Protein AF-J4TBI0-F1 (afdb_monomer_lite)

Foldseek 3Di:
DDPVVVVVVVVVVVVVVVVVVVVVVVVVVVVVVVVVVVVVVLVVLLVVLLVCCVVVVDPLCVSCVVSVHDSVVSVVVNVVVD

Structure (mmCIF, N/CA/C/O backbone):
data_AF-J4TBI0-F1
#
_entry.id   AF-J4TBI0-F1
#
loop_
_atom_site.group_PDB
_atom_site.id
_atom_site.type_symbol
_atom_site.label_atom_id
_atom_site.label_alt_id
_atom_site.label_comp_id
_atom_site.label_asym_id
_atom_site.label_entity_id
_atom_site.label_seq_id
_atom_site.pdbx_PDB_ins_code
_atom_site.Cartn_x
_atom_site.Cartn_y
_atom_site.Cartn_z
_atom_site.occupancy
_atom_site.B_iso_or_equiv
_atom_site.auth_seq_id
_atom_site.auth_comp_id
_atom_site.auth_asym_id
_atom_site.auth_atom_id
_atom_site.pdbx_PDB_model_num
ATOM 1 N N . MET A 1 1 ? 40.113 -13.252 -36.149 1.00 61.91 1 MET A N 1
ATOM 2 C CA . MET A 1 1 ? 38.685 -12.957 -36.392 1.00 61.91 1 MET A CA 1
ATOM 3 C C . MET A 1 1 ? 38.630 -12.135 -37.670 1.00 61.91 1 MET A C 1
ATOM 5 O O . MET A 1 1 ? 39.275 -11.094 -37.694 1.00 61.91 1 MET A O 1
ATOM 9 N N . THR A 1 2 ? 38.023 -12.652 -38.741 1.00 85.38 2 THR A N 1
ATOM 10 C CA . THR A 1 2 ? 37.893 -11.931 -40.023 1.00 85.38 2 THR A CA 1
ATOM 11 C C . THR A 1 2 ? 37.008 -10.697 -39.841 1.00 85.38 2 THR A C 1
ATOM 13 O O . THR A 1 2 ? 36.210 -10.661 -38.904 1.00 85.38 2 THR A O 1
ATOM 16 N N . ASP A 1 3 ? 37.131 -9.694 -40.710 1.00 86.69 3 ASP A N 1
ATOM 17 C CA . ASP A 1 3 ? 36.339 -8.460 -40.588 1.00 86.69 3 ASP A CA 1
ATOM 18 C C . ASP A 1 3 ? 34.829 -8.736 -40.676 1.00 86.69 3 ASP A C 1
ATOM 20 O O . ASP A 1 3 ? 34.073 -8.260 -39.835 1.00 86.69 3 ASP A O 1
ATOM 24 N N . ALA A 1 4 ? 34.417 -9.673 -41.536 1.00 83.94 4 ALA A N 1
ATOM 25 C CA . ALA A 1 4 ? 33.036 -10.164 -41.596 1.00 83.94 4 ALA A CA 1
ATOM 26 C C . ALA A 1 4 ? 32.538 -10.791 -40.274 1.00 83.94 4 ALA A C 1
ATOM 28 O O . ALA A 1 4 ? 31.364 -10.693 -39.927 1.00 83.94 4 ALA A O 1
ATOM 29 N N . MET A 1 5 ? 33.423 -11.438 -39.508 1.00 85.81 5 MET A N 1
ATOM 30 C CA . MET A 1 5 ? 33.056 -12.053 -38.228 1.00 85.81 5 MET A CA 1
ATOM 31 C C . MET A 1 5 ? 32.922 -11.009 -37.107 1.00 85.81 5 MET A C 1
ATOM 33 O O . MET A 1 5 ? 32.124 -11.201 -36.192 1.00 85.81 5 MET A O 1
ATOM 37 N N . LYS A 1 6 ? 33.676 -9.901 -37.177 1.00 87.50 6 LYS A N 1
ATOM 38 C CA . LYS A 1 6 ? 33.520 -8.764 -36.252 1.00 87.50 6 LYS A CA 1
ATOM 39 C C . LYS A 1 6 ? 32.205 -8.030 -36.503 1.00 87.50 6 LYS A C 1
ATOM 41 O O . LYS A 1 6 ? 31.473 -7.783 -35.553 1.00 87.50 6 LYS A O 1
ATOM 46 N N . GLU A 1 7 ? 31.876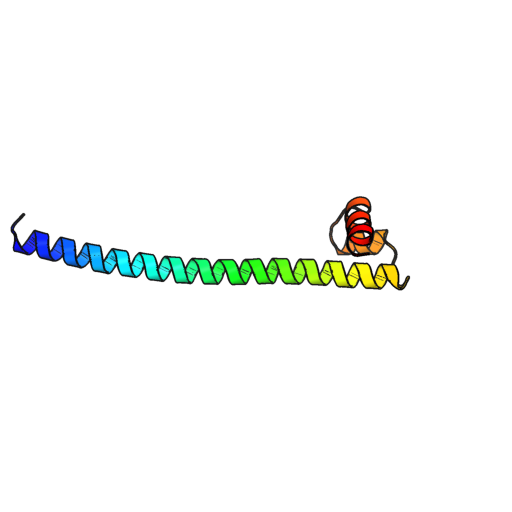 -7.771 -37.768 1.00 86.94 7 GLU A N 1
ATOM 47 C CA . GLU A 1 7 ? 30.612 -7.128 -38.151 1.00 86.94 7 GLU A CA 1
ATOM 48 C C . GLU A 1 7 ? 29.398 -7.929 -37.664 1.00 86.94 7 GLU A C 1
ATOM 50 O O . GLU A 1 7 ? 28.483 -7.369 -37.061 1.00 86.94 7 GLU A O 1
ATOM 55 N N . LEU A 1 8 ? 29.417 -9.256 -37.836 1.00 86.50 8 LEU A N 1
ATOM 56 C CA . LEU A 1 8 ? 28.344 -10.125 -37.348 1.00 86.50 8 LEU A CA 1
ATOM 57 C C . LEU A 1 8 ? 28.201 -10.080 -35.817 1.00 86.50 8 LEU A C 1
ATOM 59 O O . LEU A 1 8 ? 27.084 -10.083 -35.296 1.00 86.50 8 LEU A O 1
ATOM 63 N N . TYR A 1 9 ? 29.321 -10.029 -35.091 1.00 86.69 9 TYR A N 1
ATOM 64 C CA . TYR A 1 9 ? 29.31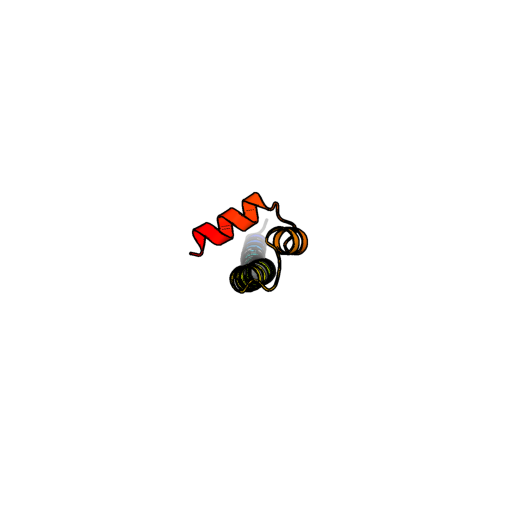4 -9.920 -33.633 1.00 86.69 9 TYR A CA 1
ATOM 65 C C . TYR A 1 9 ? 28.739 -8.582 -33.155 1.00 86.69 9 TYR A C 1
ATOM 67 O O . TYR A 1 9 ? 27.936 -8.565 -32.222 1.00 86.69 9 TYR A O 1
ATOM 75 N N . ASP A 1 10 ? 29.109 -7.474 -33.798 1.00 87.38 10 ASP A N 1
ATOM 76 C CA . ASP A 1 10 ? 28.622 -6.144 -33.432 1.00 87.38 10 ASP A CA 1
ATOM 77 C C . ASP A 1 10 ? 27.118 -5.996 -33.704 1.00 87.38 10 ASP A C 1
ATOM 79 O O . ASP A 1 10 ? 26.393 -5.501 -32.838 1.00 87.38 10 ASP A O 1
ATOM 83 N N . ILE A 1 11 ? 26.622 -6.526 -34.831 1.00 86.25 11 ILE A N 1
ATOM 84 C CA . ILE A 1 11 ? 25.180 -6.589 -35.132 1.00 86.25 11 ILE A CA 1
ATOM 85 C C . ILE A 1 11 ? 24.443 -7.377 -34.045 1.00 86.25 11 ILE A C 1
ATOM 87 O O . ILE A 1 11 ? 23.488 -6.879 -33.449 1.00 86.25 11 ILE A O 1
ATOM 91 N N . PHE A 1 12 ? 24.915 -8.587 -33.730 1.00 86.38 12 PHE A N 1
ATOM 92 C CA . PHE A 1 12 ? 24.280 -9.427 -32.715 1.00 86.38 12 PHE A CA 1
ATOM 93 C C . PHE A 1 12 ? 24.287 -8.769 -31.327 1.00 86.38 12 PHE A C 1
ATOM 95 O O . PHE A 1 12 ? 23.321 -8.882 -30.564 1.00 86.38 12 PHE A O 1
ATOM 102 N N . LYS A 1 13 ? 25.373 -8.070 -30.983 1.00 86.94 13 LYS A N 1
ATOM 103 C CA . LYS A 1 13 ? 25.524 -7.360 -29.711 1.00 86.94 13 LYS A CA 1
ATOM 104 C C . LYS A 1 13 ? 24.563 -6.176 -29.599 1.00 86.94 13 LYS A C 1
ATOM 106 O O . LYS A 1 13 ? 23.955 -6.012 -28.539 1.00 86.94 13 LYS A O 1
ATOM 111 N N . GLU A 1 14 ? 24.408 -5.382 -30.655 1.00 84.19 14 GLU A N 1
ATOM 112 C CA . GLU A 1 14 ? 23.458 -4.262 -30.688 1.00 84.19 14 GLU A CA 1
ATOM 113 C C . GLU A 1 14 ? 22.005 -4.760 -30.622 1.00 84.19 14 GLU A C 1
ATOM 115 O O . GLU A 1 14 ? 21.250 -4.330 -29.747 1.00 84.19 14 GLU A O 1
ATOM 120 N N . GLU A 1 15 ? 21.628 -5.754 -31.434 1.00 83.44 15 GLU A N 1
ATOM 121 C CA . GLU A 1 15 ? 20.279 -6.344 -31.394 1.00 83.44 15 GLU A CA 1
ATOM 122 C C . GLU A 1 15 ? 19.948 -6.945 -30.022 1.00 83.44 15 GLU A C 1
ATOM 124 O O . GLU A 1 15 ? 18.844 -6.768 -29.490 1.00 83.44 15 GLU A O 1
ATOM 129 N N . SER A 1 16 ? 20.922 -7.628 -29.414 1.00 86.50 16 SER A N 1
ATOM 130 C CA . SER A 1 16 ? 20.782 -8.161 -28.062 1.00 86.50 16 SER A CA 1
ATOM 131 C C . SER A 1 16 ? 20.545 -7.028 -27.066 1.00 86.50 16 SER A C 1
ATOM 133 O O . SER A 1 16 ? 19.574 -7.071 -26.311 1.00 86.50 16 SER A O 1
ATOM 135 N N . LYS A 1 17 ? 21.381 -5.986 -27.072 1.00 90.00 17 LYS A N 1
ATOM 136 C CA . LYS A 1 17 ? 21.271 -4.849 -26.147 1.00 90.00 17 LYS A CA 1
ATOM 137 C C . LYS A 1 17 ? 19.898 -4.178 -26.222 1.00 90.00 17 LYS A C 1
ATOM 139 O O . LYS A 1 17 ? 19.285 -3.930 -25.182 1.00 90.00 17 LYS A O 1
ATOM 144 N N . ASP A 1 18 ? 19.379 -3.957 -27.424 1.00 91.06 18 ASP A N 1
ATOM 145 C CA . ASP A 1 18 ? 18.049 -3.381 -27.625 1.00 91.06 18 ASP A CA 1
ATOM 146 C C . ASP A 1 18 ? 16.933 -4.264 -27.068 1.00 91.06 18 ASP A C 1
ATOM 148 O O . ASP A 1 18 ? 15.994 -3.766 -26.431 1.00 91.06 18 ASP A O 1
ATOM 152 N N . LYS A 1 19 ? 17.034 -5.580 -27.274 1.00 92.81 19 LYS A N 1
ATOM 153 C CA . LYS A 1 19 ? 16.085 -6.544 -26.715 1.00 92.81 19 LYS A CA 1
ATOM 154 C C . LYS A 1 1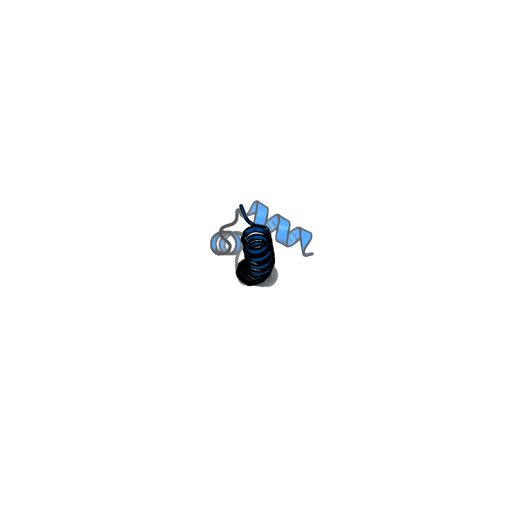9 ? 16.109 -6.517 -25.187 1.00 92.81 19 LYS A C 1
ATOM 156 O O . LYS A 1 19 ? 15.051 -6.367 -24.576 1.00 92.81 19 LYS A O 1
ATOM 161 N N . TRP A 1 20 ? 17.294 -6.560 -24.580 1.00 92.56 20 TRP A N 1
ATOM 162 C CA . TRP A 1 20 ? 17.467 -6.494 -23.125 1.00 92.56 20 TRP A CA 1
ATOM 163 C C . TRP A 1 20 ? 16.909 -5.193 -22.532 1.00 92.56 20 TRP A C 1
ATOM 165 O O . TRP A 1 20 ? 16.212 -5.228 -21.519 1.00 92.56 20 TRP A O 1
ATOM 175 N N . ILE A 1 21 ? 17.129 -4.042 -23.179 1.00 94.75 21 ILE A N 1
ATOM 176 C CA . ILE A 1 21 ? 16.573 -2.756 -22.723 1.00 94.75 21 ILE A CA 1
ATOM 177 C C . ILE A 1 21 ? 15.040 -2.760 -22.795 1.00 94.75 21 ILE A C 1
ATOM 179 O O . ILE A 1 21 ? 14.372 -2.282 -21.872 1.00 94.75 21 ILE A O 1
ATOM 183 N N . LYS A 1 22 ? 14.460 -3.283 -23.882 1.00 95.06 22 LYS A N 1
ATOM 184 C CA . LYS A 1 22 ? 13.000 -3.374 -24.045 1.00 95.06 22 LYS A CA 1
ATOM 185 C C . LYS A 1 22 ? 12.376 -4.300 -23.002 1.00 95.06 22 LYS A C 1
ATOM 187 O O . LYS A 1 22 ? 11.370 -3.930 -22.395 1.00 95.06 22 LYS A O 1
ATOM 192 N N . GLU A 1 23 ? 12.975 -5.465 -22.774 1.00 95.81 23 GLU A N 1
ATOM 193 C CA . GLU A 1 23 ? 12.520 -6.424 -21.765 1.00 95.81 23 GLU A CA 1
ATOM 194 C C . GLU A 1 23 ? 12.643 -5.849 -20.352 1.00 95.81 23 GLU A C 1
ATOM 196 O O . GLU A 1 23 ? 11.659 -5.866 -19.613 1.00 95.81 23 GLU A O 1
ATOM 201 N N . GLY A 1 24 ? 13.770 -5.215 -20.015 1.00 97.31 24 GLY A N 1
ATOM 202 C CA . GLY A 1 24 ? 13.963 -4.555 -18.722 1.00 97.31 24 GLY A CA 1
ATOM 203 C C . GLY A 1 24 ? 12.934 -3.452 -18.452 1.00 97.31 24 GLY A C 1
ATOM 204 O O . GLY A 1 24 ? 12.345 -3.399 -17.375 1.00 97.31 24 GLY A O 1
ATOM 205 N N . LYS A 1 25 ? 12.626 -2.605 -19.447 1.00 97.19 25 LYS A N 1
ATOM 206 C CA . LYS A 1 25 ? 11.571 -1.579 -19.318 1.00 97.19 25 LYS A CA 1
ATOM 207 C C . LYS A 1 25 ? 10.181 -2.189 -19.128 1.00 97.19 25 LYS A C 1
ATOM 209 O O . LYS A 1 25 ? 9.372 -1.652 -18.369 1.00 97.19 25 LYS A O 1
ATOM 214 N N . LYS A 1 26 ? 9.881 -3.281 -19.838 1.00 97.62 26 LYS A N 1
ATOM 215 C CA . LYS A 1 26 ? 8.598 -3.986 -19.729 1.00 97.62 26 LYS A CA 1
ATOM 216 C C . LYS A 1 26 ? 8.436 -4.615 -18.347 1.00 97.62 26 LYS A C 1
ATOM 218 O O . LYS A 1 26 ? 7.370 -4.464 -17.752 1.00 97.62 26 LYS A O 1
ATOM 223 N N . GLU A 1 27 ? 9.480 -5.267 -17.845 1.00 97.25 27 GLU A N 1
ATOM 224 C CA . GLU A 1 27 ? 9.473 -5.889 -16.525 1.00 97.25 27 GLU A CA 1
ATOM 225 C C . GLU A 1 27 ? 9.363 -4.837 -15.421 1.00 97.25 27 GLU A C 1
ATOM 227 O O . GLU A 1 27 ? 8.429 -4.895 -14.627 1.00 97.25 27 GLU A O 1
ATOM 232 N N . GLY A 1 28 ? 10.190 -3.787 -15.461 1.00 98.19 28 GLY A N 1
ATOM 233 C CA . GLY A 1 28 ? 10.126 -2.702 -14.479 1.00 98.19 28 GLY A CA 1
ATOM 234 C C . GLY A 1 28 ? 8.757 -2.012 -14.433 1.00 98.19 28 GLY A C 1
ATOM 235 O O . GLY A 1 28 ? 8.236 -1.722 -13.358 1.00 98.19 28 GLY A O 1
ATOM 236 N N . ARG A 1 29 ? 8.100 -1.813 -15.587 1.00 98.06 29 ARG A N 1
ATOM 237 C CA . ARG A 1 29 ? 6.715 -1.306 -15.619 1.00 98.06 29 ARG A CA 1
ATOM 238 C C . ARG A 1 29 ? 5.737 -2.283 -14.962 1.00 98.06 29 ARG A C 1
ATOM 240 O O . ARG A 1 29 ? 4.831 -1.851 -14.252 1.00 98.06 29 ARG A O 1
ATOM 247 N N . ARG A 1 30 ? 5.877 -3.583 -15.229 1.00 98.12 30 ARG A N 1
ATOM 248 C CA . ARG A 1 30 ? 5.004 -4.625 -14.675 1.00 98.12 30 ARG A CA 1
ATOM 249 C C . ARG A 1 30 ? 5.130 -4.701 -13.155 1.00 98.12 30 ARG A C 1
ATOM 251 O O . ARG A 1 30 ? 4.106 -4.723 -12.472 1.00 98.12 30 ARG A O 1
ATOM 258 N N . GLU A 1 31 ? 6.356 -4.708 -12.646 1.00 98.06 31 GLU A N 1
ATOM 259 C CA . GLU A 1 31 ? 6.643 -4.716 -11.212 1.00 98.06 31 GLU A CA 1
ATOM 260 C C . GLU A 1 31 ? 6.140 -3.438 -10.542 1.00 98.06 31 GLU A C 1
ATOM 262 O O . GLU A 1 31 ? 5.362 -3.531 -9.594 1.00 98.06 31 GLU A O 1
ATOM 267 N N . GLY A 1 32 ? 6.432 -2.263 -11.110 1.00 98.44 32 GLY A N 1
ATOM 268 C CA . GLY A 1 32 ? 5.950 -0.989 -10.572 1.00 98.44 32 GLY A CA 1
ATOM 269 C C . GLY A 1 32 ? 4.421 -0.903 -10.491 1.00 98.44 32 GLY A C 1
ATOM 270 O O . GLY A 1 32 ? 3.875 -0.452 -9.487 1.00 98.44 32 GLY A O 1
ATOM 271 N N . ILE A 1 33 ? 3.693 -1.403 -11.499 1.00 98.31 33 ILE A N 1
ATOM 272 C CA . ILE A 1 33 ? 2.220 -1.472 -11.448 1.00 98.31 33 ILE A CA 1
ATOM 273 C C . ILE A 1 33 ? 1.749 -2.421 -10.341 1.00 98.31 33 ILE A C 1
ATOM 275 O O . ILE A 1 33 ? 0.771 -2.131 -9.648 1.00 98.31 33 ILE A O 1
ATOM 279 N N . LYS A 1 34 ? 2.405 -3.574 -10.185 1.00 98.19 34 LYS A N 1
ATOM 280 C CA . LYS A 1 34 ? 2.044 -4.572 -9.174 1.00 98.19 34 LYS A CA 1
ATOM 281 C C . LYS A 1 34 ? 2.263 -4.031 -7.760 1.00 98.19 34 LYS A C 1
ATOM 283 O O . LYS A 1 34 ? 1.371 -4.173 -6.923 1.00 98.19 34 LYS A O 1
ATOM 288 N N . GLU A 1 35 ? 3.409 -3.408 -7.508 1.00 98.00 35 GLU A N 1
ATOM 289 C CA . GLU A 1 35 ? 3.732 -2.795 -6.219 1.00 98.00 35 GLU A CA 1
ATOM 290 C C . GLU A 1 35 ? 2.820 -1.609 -5.925 1.00 98.00 35 GLU A C 1
ATOM 292 O O . GLU A 1 35 ? 2.156 -1.611 -4.890 1.00 98.00 35 GLU A O 1
ATOM 297 N N . GLY A 1 36 ? 2.655 -0.686 -6.876 1.00 98.38 36 GLY A N 1
ATOM 298 C CA . GLY A 1 36 ? 1.770 0.468 -6.710 1.00 98.38 36 GLY A CA 1
ATOM 299 C C . GLY A 1 36 ? 0.319 0.072 -6.422 1.00 98.38 36 GLY A C 1
ATOM 300 O O . GLY A 1 36 ? -0.328 0.662 -5.559 1.00 98.38 36 GLY A O 1
ATOM 301 N N . ARG A 1 37 ? -0.202 -0.985 -7.065 1.00 98.12 37 ARG A N 1
ATOM 302 C CA . ARG A 1 37 ? -1.536 -1.526 -6.735 1.00 98.12 37 ARG A CA 1
ATOM 303 C C . ARG A 1 37 ? -1.596 -2.093 -5.321 1.00 98.12 37 ARG A C 1
ATOM 305 O O . ARG A 1 37 ? -2.579 -1.866 -4.621 1.00 98.12 37 ARG A O 1
ATOM 312 N N . LYS A 1 38 ? -0.573 -2.836 -4.895 1.00 97.44 38 LYS A N 1
ATOM 313 C CA . LYS A 1 38 ? -0.511 -3.417 -3.548 1.00 97.44 38 LYS A CA 1
ATOM 314 C C . LYS A 1 38 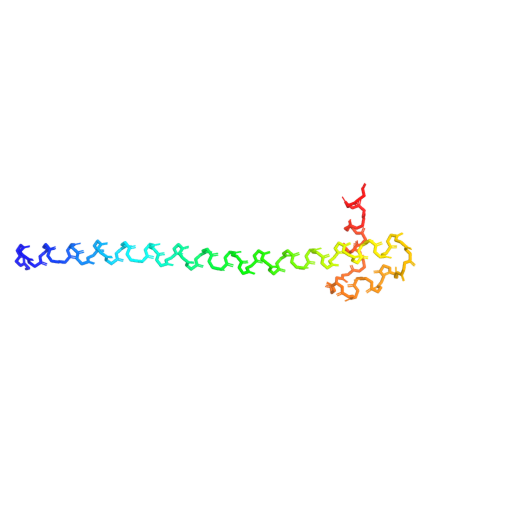? -0.468 -2.326 -2.476 1.00 97.44 38 LYS A C 1
ATOM 316 O O . LYS A 1 38 ? -1.190 -2.425 -1.484 1.00 97.44 38 LYS A O 1
ATOM 321 N N . GLU A 1 39 ? 0.346 -1.295 -2.680 1.00 96.69 39 GLU A N 1
ATOM 322 C CA . GLU A 1 39 ? 0.442 -0.150 -1.773 1.00 96.69 39 GLU A CA 1
ATOM 323 C C . GLU A 1 39 ? -0.853 0.660 -1.748 1.00 96.69 39 GLU A C 1
ATOM 325 O O . GLU A 1 39 ? -1.380 0.913 -0.667 1.00 96.69 39 GLU A O 1
ATOM 330 N N . GLY A 1 40 ? -1.432 0.957 -2.915 1.00 97.31 40 GLY A N 1
ATOM 331 C CA . GLY A 1 40 ? -2.697 1.684 -3.015 1.00 97.31 40 GLY A CA 1
ATOM 332 C C . GLY A 1 40 ? -3.863 0.964 -2.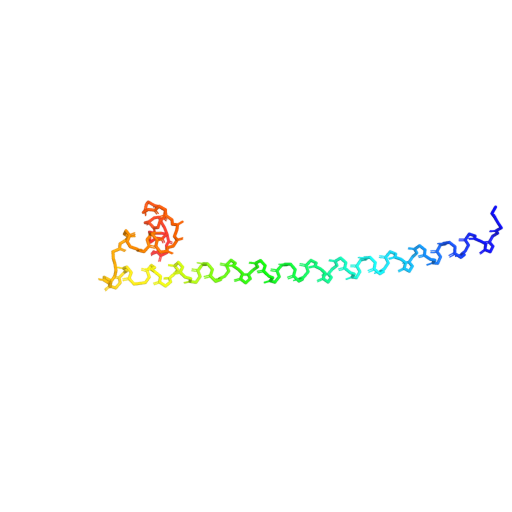332 1.00 97.31 40 GLY A C 1
ATOM 333 O O . GLY A 1 40 ? -4.645 1.594 -1.625 1.00 97.31 40 GLY A O 1
ATOM 334 N N . ILE A 1 41 ? -3.958 -0.366 -2.462 1.00 96.62 41 ILE A N 1
ATOM 335 C CA . ILE A 1 41 ? -4.962 -1.163 -1.735 1.00 96.62 41 ILE A CA 1
ATOM 336 C C . ILE A 1 41 ? -4.738 -1.054 -0.225 1.00 96.62 41 ILE A C 1
ATOM 338 O O . ILE A 1 41 ? -5.690 -0.834 0.523 1.00 96.62 41 ILE A O 1
ATOM 342 N N . LYS A 1 42 ? -3.489 -1.187 0.234 1.00 94.50 42 LYS A N 1
ATOM 343 C CA . LYS A 1 42 ? -3.162 -1.097 1.660 1.00 94.50 42 LYS A CA 1
ATOM 344 C C . LYS A 1 42 ? -3.516 0.279 2.226 1.00 94.50 42 LYS A C 1
ATOM 346 O O . LYS A 1 42 ? -4.114 0.354 3.297 1.00 94.50 42 LYS A O 1
ATOM 351 N N . GLU A 1 43 ? -3.178 1.350 1.515 1.00 94.69 43 GLU A N 1
ATOM 352 C CA . GLU A 1 43 ? -3.516 2.707 1.935 1.00 94.69 43 GLU A CA 1
ATOM 353 C C . GLU A 1 43 ? -5.031 2.948 1.914 1.00 94.69 43 GLU A C 1
ATOM 355 O O . GLU A 1 43 ? -5.571 3.514 2.863 1.00 94.69 43 GLU A O 1
ATOM 360 N N . GLY A 1 44 ? -5.734 2.455 0.890 1.00 96.25 44 GLY A N 1
ATOM 361 C CA . GLY A 1 44 ? -7.192 2.518 0.809 1.00 96.25 44 GLY A CA 1
ATOM 362 C C . GLY A 1 44 ? -7.870 1.861 2.011 1.00 96.25 44 GLY A C 1
ATOM 363 O O . GLY A 1 44 ? -8.711 2.486 2.651 1.00 96.25 44 GLY A O 1
ATOM 364 N N . VAL A 1 45 ? -7.441 0.649 2.380 1.00 96.38 45 VAL A N 1
ATOM 365 C CA . VAL A 1 45 ? -7.948 -0.058 3.569 1.00 96.38 45 VAL A CA 1
ATOM 366 C C . VAL A 1 45 ? -7.710 0.757 4.839 1.00 96.38 45 VAL A C 1
ATOM 368 O O . VAL A 1 45 ? -8.629 0.910 5.642 1.00 96.38 45 VAL A O 1
ATOM 371 N N . ILE A 1 46 ? -6.507 1.311 5.022 1.00 96.12 46 ILE A N 1
ATOM 372 C CA . ILE A 1 46 ? -6.199 2.152 6.187 1.00 96.12 46 ILE A CA 1
ATOM 373 C C . ILE A 1 46 ? -7.119 3.378 6.213 1.00 96.12 46 ILE A C 1
ATOM 375 O O . ILE A 1 46 ? -7.723 3.647 7.244 1.00 96.12 46 ILE A O 1
ATOM 379 N N . ASN A 1 47 ? -7.290 4.083 5.092 1.00 96.06 47 ASN A N 1
ATOM 380 C CA . ASN A 1 47 ? -8.151 5.265 5.020 1.00 96.06 47 ASN A CA 1
ATOM 381 C C . ASN A 1 47 ? -9.612 4.938 5.357 1.00 96.06 47 ASN A C 1
ATOM 383 O O . ASN A 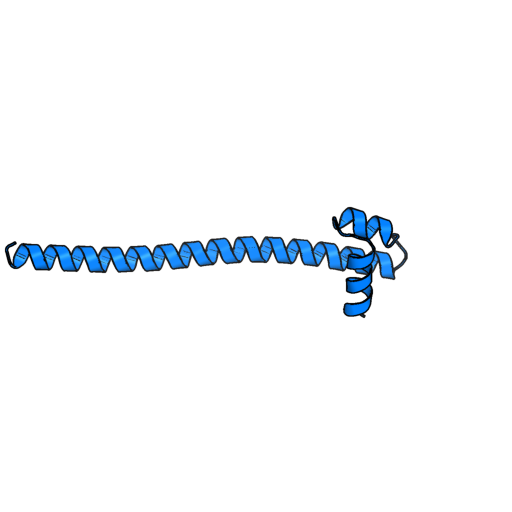1 47 ? -10.234 5.673 6.121 1.00 96.06 47 ASN A O 1
ATOM 387 N N . THR A 1 48 ? -10.147 3.825 4.847 1.00 97.19 48 THR A N 1
ATOM 388 C CA . THR A 1 48 ? -11.497 3.368 5.204 1.00 97.19 48 THR A CA 1
ATOM 389 C C . THR A 1 48 ? -11.611 3.110 6.703 1.00 97.19 48 THR A C 1
ATOM 391 O O . THR A 1 48 ? -12.561 3.571 7.328 1.00 97.19 48 THR A O 1
ATOM 394 N N . LEU A 1 49 ? -10.633 2.430 7.306 1.00 97.62 49 LEU A N 1
ATOM 395 C CA . LEU A 1 49 ? -10.635 2.177 8.747 1.00 97.62 49 LEU A CA 1
ATOM 396 C C . LEU A 1 49 ? -10.565 3.476 9.562 1.00 97.62 49 LEU A C 1
ATOM 398 O O . LEU A 1 49 ? -11.267 3.591 10.560 1.00 97.62 49 LEU A O 1
ATOM 402 N N . LEU A 1 50 ? -9.777 4.466 9.128 1.00 96.69 50 LEU A N 1
ATOM 403 C CA . LEU A 1 50 ? -9.718 5.777 9.784 1.00 96.69 50 LEU A CA 1
ATOM 404 C C . LEU A 1 50 ? -11.071 6.503 9.737 1.00 96.69 50 LEU A C 1
ATOM 406 O O . LEU A 1 50 ? -11.454 7.107 10.732 1.00 96.69 50 LEU A O 1
ATOM 410 N N . ILE A 1 51 ? -11.801 6.432 8.617 1.00 96.75 51 ILE A N 1
ATOM 411 C CA . ILE A 1 51 ? -13.151 7.014 8.500 1.00 96.75 51 ILE A CA 1
ATOM 412 C C . ILE A 1 51 ? -14.117 6.319 9.466 1.00 96.75 51 ILE A C 1
ATOM 414 O O . ILE A 1 51 ? -14.788 6.990 10.236 1.00 96.75 51 ILE A O 1
ATOM 418 N N . LEU A 1 52 ? -14.114 4.983 9.516 1.00 97.56 52 LEU A N 1
ATOM 419 C CA . LEU A 1 52 ? -14.986 4.232 10.428 1.00 97.56 52 LEU A CA 1
ATOM 420 C C . LEU A 1 52 ? -14.701 4.527 11.909 1.00 97.56 52 LEU A C 1
ATOM 422 O O . LEU A 1 52 ? -15.621 4.518 12.724 1.00 97.56 52 LEU A O 1
ATOM 426 N N . VAL A 1 53 ? -13.438 4.788 12.261 1.00 97.19 53 VAL A N 1
ATOM 427 C CA . VAL A 1 53 ? -13.060 5.258 13.603 1.00 97.19 53 VAL A CA 1
ATOM 428 C C . VAL A 1 53 ? -13.608 6.659 13.862 1.00 97.19 53 VAL A C 1
ATOM 430 O O . VAL A 1 53 ? -14.171 6.899 14.926 1.00 97.19 53 VAL A O 1
ATOM 433 N N . LYS A 1 54 ? -13.465 7.581 12.899 1.00 94.44 54 LYS A N 1
ATOM 434 C CA . LYS A 1 54 ? -13.987 8.954 13.008 1.00 94.44 54 LYS A CA 1
ATOM 435 C C . LYS A 1 54 ? -15.506 8.971 13.186 1.00 94.44 54 LYS A C 1
ATOM 437 O O . LYS A 1 54 ? -16.007 9.726 14.011 1.00 94.44 54 LYS A O 1
ATOM 442 N N . ASP A 1 55 ? -16.206 8.093 12.478 1.00 96.81 55 ASP A N 1
ATOM 443 C CA . ASP A 1 55 ? -17.660 7.942 12.567 1.00 96.81 55 ASP A CA 1
ATOM 444 C C . ASP A 1 55 ? -18.108 7.223 13.856 1.00 96.81 55 ASP A C 1
ATOM 446 O O . ASP A 1 55 ? -19.303 7.050 14.091 1.00 96.81 55 ASP A O 1
ATOM 450 N N . GLY A 1 56 ? -17.167 6.772 14.695 1.00 96.75 56 GLY A N 1
ATOM 451 C CA . GLY A 1 56 ? -17.451 6.047 15.934 1.00 96.75 56 GLY A CA 1
ATOM 452 C C . GLY A 1 56 ? -18.014 4.638 15.720 1.00 96.75 56 GLY A C 1
ATOM 453 O O . GLY A 1 56 ? -18.528 4.037 16.660 1.00 96.75 56 GLY A O 1
ATOM 454 N N . ILE A 1 57 ? -17.925 4.101 14.499 1.00 98.44 57 ILE A N 1
ATOM 455 C CA . ILE A 1 57 ? -18.451 2.778 14.127 1.00 98.44 57 ILE A CA 1
ATOM 456 C C . ILE A 1 57 ? -17.561 1.664 14.692 1.00 98.44 57 ILE A C 1
ATOM 458 O O . ILE A 1 57 ? -18.059 0.609 15.088 1.00 98.44 57 ILE A O 1
ATOM 462 N N . ILE A 1 58 ? -16.243 1.882 14.719 1.00 97.88 58 ILE A N 1
ATOM 463 C CA . ILE A 1 58 ? -15.264 0.952 15.299 1.00 97.88 58 ILE A CA 1
ATOM 464 C C . ILE A 1 58 ? -14.283 1.678 16.219 1.00 97.88 58 ILE A C 1
ATOM 466 O O . ILE A 1 58 ? -14.016 2.867 16.055 1.00 97.88 58 ILE A O 1
ATOM 470 N N . SER A 1 59 ? -13.699 0.935 17.159 1.00 98.00 59 SER A N 1
ATOM 471 C CA . SER A 1 59 ? -12.631 1.438 18.024 1.00 98.00 59 SER A CA 1
ATOM 472 C C . SER A 1 59 ? -11.307 1.621 17.265 1.00 98.00 59 SER A C 1
ATOM 474 O O . SER A 1 59 ? -11.048 0.966 16.246 1.00 98.00 59 SER A O 1
ATOM 476 N N . VAL A 1 60 ? -10.432 2.488 17.787 1.00 96.88 60 VAL A N 1
ATOM 477 C CA . VAL A 1 60 ? -9.061 2.678 17.273 1.00 96.88 60 VAL A CA 1
ATOM 478 C C . VAL A 1 60 ? -8.281 1.359 17.362 1.00 96.88 60 VAL A C 1
ATOM 480 O O . VAL A 1 60 ? -7.502 1.022 16.471 1.00 96.88 60 VAL A O 1
ATOM 483 N N . GLU A 1 61 ? -8.522 0.575 18.410 1.00 97.94 61 GLU A N 1
ATOM 484 C CA . GLU A 1 61 ? -7.909 -0.725 18.660 1.00 97.94 61 GLU A CA 1
ATOM 485 C C . GLU A 1 61 ? -8.309 -1.758 17.602 1.00 97.94 61 GLU A C 1
ATOM 487 O O . GLU A 1 61 ? -7.447 -2.467 17.072 1.00 97.94 61 GLU A O 1
ATOM 492 N N . ASP A 1 62 ? -9.596 -1.835 17.257 1.00 97.88 62 ASP A N 1
ATOM 493 C CA . ASP A 1 62 ? -10.095 -2.763 16.238 1.00 97.88 62 ASP A CA 1
ATOM 494 C C . ASP A 1 62 ? -9.599 -2.386 14.846 1.00 97.88 62 ASP A C 1
ATOM 496 O O . ASP A 1 62 ? -9.191 -3.256 14.070 1.00 97.88 62 ASP A O 1
ATOM 500 N N . ALA A 1 63 ? -9.577 -1.090 14.534 1.00 97.62 63 ALA A N 1
ATOM 501 C CA . ALA A 1 63 ? -9.007 -0.587 13.295 1.00 97.62 63 ALA A CA 1
ATOM 502 C C . ALA A 1 63 ? -7.508 -0.913 13.185 1.00 97.62 63 ALA A C 1
ATOM 504 O O . ALA A 1 63 ? -7.057 -1.390 12.143 1.00 97.62 63 ALA A O 1
ATOM 505 N N . ALA A 1 64 ? -6.739 -0.736 14.263 1.00 97.38 64 ALA A N 1
ATOM 506 C CA . ALA A 1 64 ? -5.305 -1.014 14.274 1.00 97.38 64 ALA A CA 1
ATOM 507 C C . ALA A 1 64 ? -5.023 -2.507 14.052 1.00 97.38 64 ALA A C 1
ATOM 509 O O . ALA A 1 64 ? -4.201 -2.860 13.202 1.00 97.38 64 ALA A O 1
ATOM 510 N N . LYS A 1 65 ? -5.775 -3.390 14.725 1.00 97.44 65 LYS A N 1
ATOM 511 C CA . LYS A 1 65 ? -5.704 -4.845 14.510 1.00 97.44 65 LYS A CA 1
ATOM 512 C C . LYS A 1 65 ? -6.014 -5.218 13.059 1.00 97.44 65 LYS A C 1
ATOM 514 O O . LYS A 1 65 ? -5.250 -5.962 12.449 1.00 97.44 65 LYS A O 1
ATOM 519 N N . ARG A 1 66 ? -7.090 -4.671 12.478 1.00 96.31 66 ARG A N 1
ATOM 520 C CA . ARG A 1 66 ? -7.494 -4.931 11.079 1.00 96.31 66 ARG A CA 1
ATOM 521 C C . ARG A 1 66 ? -6.475 -4.416 10.063 1.00 96.31 66 ARG A C 1
ATOM 523 O O . ARG A 1 66 ? -6.265 -5.056 9.038 1.00 96.31 66 ARG A O 1
ATOM 530 N N . ALA A 1 67 ? -5.821 -3.294 10.356 1.00 95.38 67 ALA A N 1
ATOM 531 C CA . ALA A 1 67 ? -4.752 -2.735 9.532 1.00 95.38 67 ALA A CA 1
ATOM 532 C C . ALA A 1 67 ? -3.394 -3.440 9.725 1.00 95.38 67 ALA A C 1
ATOM 534 O O . ALA A 1 67 ? -2.442 -3.128 9.005 1.00 95.38 67 ALA A O 1
ATOM 535 N N . ASN A 1 68 ? -3.288 -4.365 10.688 1.00 95.94 68 ASN A N 1
ATOM 536 C CA . ASN A 1 68 ? -2.027 -4.940 11.156 1.00 95.94 68 ASN A CA 1
ATOM 537 C C . ASN A 1 68 ? -1.000 -3.851 11.539 1.00 95.94 68 ASN A C 1
ATOM 539 O O . ASN A 1 68 ? 0.154 -3.857 11.102 1.00 95.94 68 ASN A O 1
ATOM 543 N N . LEU A 1 69 ? -1.454 -2.865 12.314 1.00 95.81 69 LEU A N 1
ATOM 544 C CA . LEU A 1 69 ? -0.664 -1.751 12.830 1.00 95.81 69 LEU A CA 1
ATOM 545 C C . LEU A 1 69 ? -0.750 -1.706 14.357 1.00 95.81 69 LEU A C 1
ATOM 547 O O . LEU A 1 69 ? -1.687 -2.219 14.964 1.00 95.81 69 LEU A O 1
ATOM 551 N N . SER A 1 70 ? 0.210 -1.031 14.988 1.00 97.69 70 SER A N 1
ATOM 552 C CA . SER A 1 70 ? 0.043 -0.633 16.382 1.00 97.69 70 SER A CA 1
ATOM 553 C C . SER A 1 70 ? -1.001 0.478 16.493 1.00 97.69 70 SER A C 1
ATOM 555 O O . SER A 1 70 ? -1.138 1.311 15.592 1.00 97.69 70 SER A O 1
ATOM 557 N N . VAL A 1 71 ? -1.688 0.528 17.635 1.00 97.31 71 VAL A N 1
ATOM 558 C CA . VAL A 1 71 ? -2.644 1.598 17.967 1.00 97.31 71 VAL A CA 1
ATOM 559 C C . VAL A 1 71 ? -1.992 2.970 17.806 1.00 97.31 71 VAL A C 1
ATOM 561 O O . VAL A 1 71 ? -2.516 3.812 17.088 1.00 97.31 71 VAL A O 1
ATOM 564 N N . SER A 1 72 ? -0.787 3.157 18.356 1.00 97.00 72 SER A N 1
ATOM 565 C CA . SER A 1 72 ? -0.030 4.412 18.239 1.00 97.00 72 SER A CA 1
ATOM 566 C C . SER A 1 72 ? 0.216 4.831 16.785 1.00 97.00 72 SER A C 1
ATOM 568 O O . SER A 1 72 ? 0.073 6.005 16.445 1.00 97.00 72 SER A O 1
ATOM 570 N N . LYS A 1 73 ? 0.535 3.880 15.895 1.00 96.00 73 LYS A N 1
ATOM 571 C CA . LYS A 1 73 ? 0.756 4.183 14.478 1.00 96.00 73 LYS A CA 1
ATOM 572 C C . LYS A 1 73 ? -0.540 4.564 13.768 1.00 96.00 73 LYS A C 1
ATOM 574 O O . LYS A 1 73 ? -0.533 5.502 12.976 1.00 96.00 73 LYS A O 1
ATOM 579 N N . LEU A 1 74 ? -1.644 3.878 14.062 1.00 95.25 74 LEU A N 1
ATOM 580 C CA . LEU A 1 74 ? -2.956 4.259 13.537 1.00 95.25 74 LEU A CA 1
ATOM 581 C C . LEU A 1 74 ? -3.379 5.645 14.047 1.00 95.25 74 LEU A C 1
ATOM 583 O O . LEU A 1 74 ? -3.875 6.461 13.281 1.00 95.25 74 LEU A O 1
ATOM 587 N N . GLN A 1 75 ? -3.128 5.934 15.321 1.00 94.75 75 GLN A N 1
ATOM 588 C CA . GLN A 1 75 ? -3.464 7.208 15.947 1.00 94.75 75 GLN A CA 1
ATOM 589 C C . GLN A 1 75 ? -2.657 8.366 15.356 1.00 94.75 75 GLN A C 1
ATOM 591 O O . GLN A 1 75 ? -3.200 9.441 15.123 1.00 94.75 75 GLN A O 1
ATOM 596 N N . LYS A 1 76 ? -1.389 8.123 15.004 1.00 95.12 76 LYS A N 1
ATOM 597 C CA . LYS A 1 76 ? -0.593 9.066 14.215 1.00 95.12 76 LYS A CA 1
ATOM 598 C C . LYS A 1 76 ? -1.238 9.348 12.852 1.00 95.12 76 LYS A C 1
ATOM 600 O O . LYS A 1 76 ? -1.406 10.512 12.516 1.00 95.12 76 LYS A O 1
ATOM 605 N N . TYR A 1 77 ? -1.678 8.322 12.117 1.00 92.56 77 TYR A N 1
ATOM 606 C CA . TYR A 1 77 ? -2.393 8.532 10.849 1.00 92.56 77 TYR A CA 1
ATOM 607 C C . TYR A 1 77 ? -3.700 9.308 11.017 1.00 92.56 77 TYR A C 1
ATOM 609 O O . TYR A 1 77 ? -4.033 10.130 10.167 1.00 92.56 77 TYR A O 1
ATOM 617 N N . LEU A 1 78 ? -4.435 9.049 12.100 1.00 90.38 78 LEU A N 1
ATOM 618 C CA . LEU A 1 78 ? -5.657 9.778 12.419 1.00 90.38 78 LEU A CA 1
ATOM 619 C C . LEU A 1 78 ? -5.356 11.271 12.614 1.00 90.38 78 LEU A C 1
ATOM 621 O O . LEU A 1 78 ? -6.081 12.095 12.075 1.00 90.38 78 LEU A O 1
ATOM 625 N N . ASN A 1 79 ? -4.267 11.597 13.317 1.00 89.56 79 ASN A N 1
ATOM 626 C CA . ASN A 1 79 ? -3.841 12.969 13.600 1.00 89.56 79 ASN A CA 1
ATOM 627 C C . ASN A 1 79 ? -3.214 13.690 12.396 1.00 89.56 79 ASN A C 1
ATOM 629 O O . ASN A 1 79 ? -3.342 14.899 12.301 1.00 89.56 79 ASN A O 1
ATOM 633 N N . GLU A 1 80 ? -2.520 12.976 11.503 1.00 88.50 80 GLU A N 1
ATOM 634 C CA . GLU A 1 80 ? -1.866 13.555 10.313 1.00 88.50 80 GLU A CA 1
ATOM 635 C C . GLU A 1 80 ? -2.823 13.760 9.130 1.00 88.50 80 GLU A C 1
ATOM 637 O O . GLU A 1 80 ? -2.568 14.599 8.270 1.00 88.50 80 GLU A O 1
ATOM 642 N N . LYS A 1 81 ? -3.899 12.965 9.046 1.00 71.75 81 LYS A N 1
ATOM 643 C CA . LYS A 1 81 ? -4.967 13.104 8.036 1.00 71.75 81 LYS A CA 1
ATOM 644 C C . LYS A 1 81 ? -6.190 13.859 8.588 1.00 71.75 81 LYS A C 1
ATOM 646 O O . LYS A 1 81 ? -7.322 13.646 8.133 1.00 71.75 81 LYS A O 1
ATOM 651 N N . MET A 1 82 ? -5.965 14.683 9.607 1.00 58.88 82 MET A N 1
ATOM 652 C CA . MET A 1 82 ? -6.850 15.730 10.127 1.00 58.88 82 MET A CA 1
ATOM 653 C C . MET A 1 82 ? -6.140 17.069 9.966 1.00 58.88 82 MET A C 1
ATOM 655 O O . MET A 1 82 ? -6.866 18.059 9.749 1.00 58.88 82 MET A O 1
#

Sequence (82 aa):
MTDAMKELYDIFKEESKDKWIKEGKKEGRREGIKEGRKEGIKEGVINTLLILVKDGIISVEDAAKRANLSVSKLQKYLNEKM

Radius of gyration: 25.43 Å; chains: 1; bounding box: 57×29×60 Å

Secondary structure (DSSP, 8-state):
--HHHHHHHHHHHHHHHHHHHHHHHHHHHHHHHHHHHHHHHHHHHHHHHHHHHHTTSS-HHHHHHHTT--HHHHHHHHHHT-

pLDDT: mean 93.13, std 7.24, range [58.88, 98.44]